Protein AF-A0A7S0R543-F1 (afdb_monomer)

pLDDT: mean 85.19, std 19.92, range [22.59, 98.0]

Mean predicted aligned error: 9.27 Å

InterPro domains:
  IPR002130 Cyclophilin-type peptidyl-prolyl cis-trans isomerase domain [PF00160] (28-130)
  IPR002130 Cyclophilin-type peptidyl-prolyl cis-trans isomerase domain [PR00153] (45-60)
  IPR002130 Cyclophilin-type peptidyl-prolyl cis-trans isomerase domain [PR00153] (81-93)
  IPR002130 Cyclophilin-type peptidyl-prolyl cis-trans isomerase domain [PR00153] (124-130)
  IPR002130 Cyclophilin-type peptidyl-prolyl cis-trans isomerase domain [PS50072] (28-130)
  IPR020892 Cyclophilin-type peptidyl-prolyl cis-trans isomerase, conserved site [PS00170] (76-93)
  IPR024936 Cyclophilin-type peptidyl-prolyl cis-trans isomerase [PIRSF001467] (20-130)
  IPR029000 Cyclophilin-like domain superfamily [G3DSA:2.40.100.10] (13-130)
  IPR029000 Cyclophilin-lik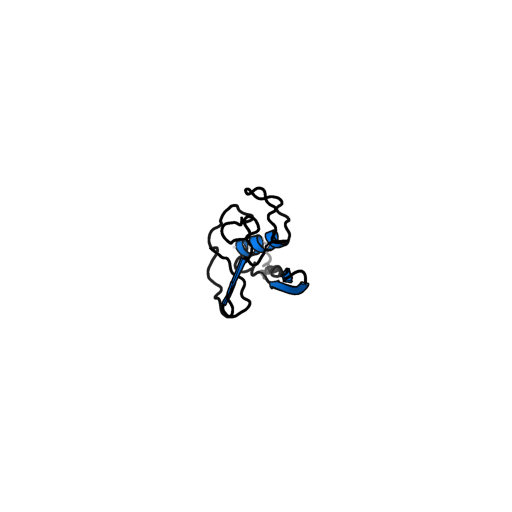e domain superfamily [SSF50891] (17-130)

Sequence (130 aa):
WIWRSGVFPQISKVSPTQTATMPNPVVFFDIEADGAPLGRVTMELFADVVPKTAENFRALCTGEKGVGKAGKPLHYKGSTFHRVIPDFMLQGGDFTNGNGTGGESIYGMKFADENFSLKHTGPGVLSMAN

Solvent-accessible surface area (backbone atoms only — not comparable to full-atom values): 8828 Å² total; per-residue (Å²): 137,91,85,88,88,83,91,73,84,85,75,76,85,86,75,79,84,76,73,76,74,73,75,58,55,73,49,71,46,81,41,67,56,96,95,38,80,76,48,76,50,77,45,78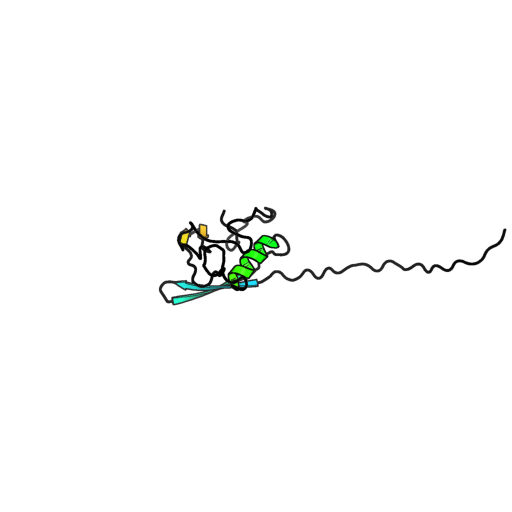,32,59,37,90,81,38,46,70,62,28,50,39,54,52,39,26,67,70,30,79,75,42,64,43,95,89,75,42,61,36,30,45,80,91,40,46,69,61,43,74,45,88,102,73,52,81,42,57,67,11,54,71,63,49,67,72,86,43,44,66,49,87,85,39,77,68,81,78,89,84,81,77,89,74,73,91,84,58,89,90,69,86,78,87,88,131

Structure (mmCIF, N/CA/C/O backbone):
data_AF-A0A7S0R543-F1
#
_entry.id   AF-A0A7S0R543-F1
#
loop_
_atom_site.group_PDB
_atom_site.id
_atom_site.type_symbol
_atom_site.label_atom_id
_atom_site.label_alt_id
_atom_site.label_comp_id
_atom_site.label_asym_id
_atom_site.label_entity_id
_atom_site.label_seq_id
_atom_site.pdbx_PDB_ins_code
_atom_site.Cartn_x
_atom_site.Cartn_y
_atom_site.Cartn_z
_atom_site.occupancy
_atom_site.B_iso_or_equiv
_atom_site.auth_seq_id
_atom_site.auth_comp_id
_atom_site.auth_asym_id
_atom_site.auth_atom_id
_atom_site.pdbx_PDB_model_num
ATOM 1 N N . TRP A 1 1 ? 71.311 -26.699 -10.242 1.00 23.62 1 TRP A N 1
ATOM 2 C CA . TRP A 1 1 ? 71.653 -27.851 -9.391 1.00 23.62 1 TRP A CA 1
ATOM 3 C C . TRP A 1 1 ? 70.914 -27.703 -8.068 1.00 23.62 1 TRP A C 1
ATOM 5 O O . TRP A 1 1 ? 70.915 -26.605 -7.533 1.00 23.62 1 TRP A O 1
ATOM 15 N N . ILE A 1 2 ? 70.325 -28.808 -7.592 1.00 27.06 2 ILE A N 1
ATOM 16 C CA . ILE A 1 2 ? 69.657 -29.045 -6.292 1.00 27.06 2 ILE A CA 1
ATOM 17 C C . ILE A 1 2 ? 68.163 -28.665 -6.190 1.00 27.06 2 ILE A C 1
ATOM 19 O O . ILE A 1 2 ? 67.740 -27.552 -6.482 1.00 27.06 2 ILE A O 1
ATOM 23 N N . TRP A 1 3 ? 67.392 -29.675 -5.767 1.00 22.59 3 TRP A N 1
ATOM 24 C CA . TRP A 1 3 ? 65.954 -29.726 -5.502 1.00 22.59 3 TRP A CA 1
ATOM 25 C C . TRP A 1 3 ? 65.699 -30.099 -4.025 1.00 22.59 3 TRP A C 1
ATOM 27 O O . TRP A 1 3 ? 66.563 -30.697 -3.385 1.00 22.59 3 TRP A O 1
ATOM 37 N N . ARG A 1 4 ? 64.446 -29.849 -3.600 1.00 30.36 4 ARG A N 1
ATOM 38 C CA . ARG A 1 4 ? 63.728 -30.072 -2.319 1.00 30.36 4 ARG A CA 1
ATOM 39 C C . ARG A 1 4 ? 63.835 -28.908 -1.322 1.00 30.36 4 ARG A C 1
ATOM 41 O O . ARG A 1 4 ? 64.925 -28.436 -1.061 1.00 30.36 4 ARG A O 1
ATOM 48 N N . SER A 1 5 ? 62.755 -28.401 -0.726 1.00 35.47 5 SER A N 1
ATOM 49 C CA . SER A 1 5 ? 61.395 -28.925 -0.526 1.00 35.47 5 SER A CA 1
ATOM 50 C C . SER A 1 5 ? 60.383 -27.772 -0.441 1.00 35.47 5 SER A C 1
ATOM 52 O O . SER A 1 5 ? 60.610 -26.777 0.237 1.00 35.47 5 SER A O 1
ATOM 54 N N . GLY A 1 6 ? 59.241 -27.921 -1.109 1.00 36.22 6 GLY A N 1
ATOM 55 C CA . GLY A 1 6 ? 58.126 -26.982 -1.025 1.00 36.22 6 GLY A CA 1
ATOM 56 C C . GLY A 1 6 ? 56.844 -27.706 -1.394 1.00 36.22 6 GLY A C 1
ATOM 57 O O . GLY A 1 6 ? 56.557 -27.922 -2.567 1.00 36.22 6 GLY A O 1
ATOM 58 N N . VAL A 1 7 ? 56.128 -28.157 -0.372 1.00 43.22 7 VAL A N 1
ATOM 59 C CA . VAL A 1 7 ? 54.777 -28.699 -0.481 1.00 43.22 7 VAL A CA 1
ATOM 60 C C . VAL A 1 7 ? 53.830 -27.521 -0.681 1.00 43.22 7 VAL A C 1
ATOM 62 O O . VAL A 1 7 ? 53.738 -26.672 0.196 1.00 43.22 7 VAL A O 1
ATOM 65 N N . PHE A 1 8 ? 53.094 -27.501 -1.788 1.00 40.03 8 PHE A N 1
ATOM 66 C CA . PHE A 1 8 ? 51.794 -26.837 -1.853 1.00 40.03 8 PHE A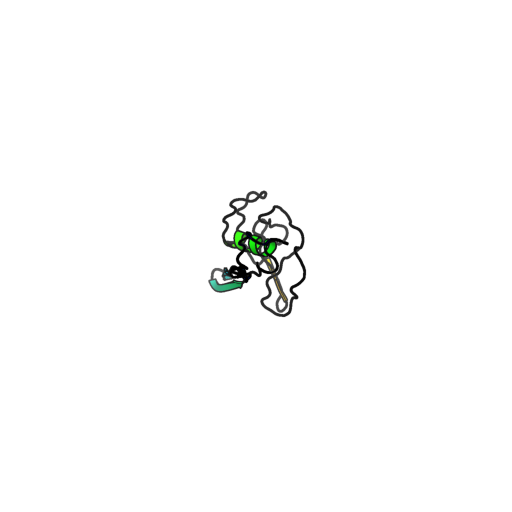 CA 1
ATOM 67 C C . PHE A 1 8 ? 50.838 -27.743 -2.633 1.00 40.03 8 PHE A C 1
ATOM 69 O O . PHE A 1 8 ? 51.063 -27.976 -3.822 1.00 40.03 8 PHE A O 1
ATOM 76 N N . PRO A 1 9 ? 49.795 -28.300 -1.995 1.00 43.53 9 PRO A N 1
ATOM 77 C CA . PRO A 1 9 ? 48.743 -28.984 -2.725 1.00 43.53 9 PRO A CA 1
ATOM 78 C C . PRO A 1 9 ? 47.915 -27.951 -3.499 1.00 43.53 9 PRO A C 1
ATOM 80 O O . PRO A 1 9 ? 47.497 -26.932 -2.947 1.00 43.53 9 PRO A O 1
ATOM 83 N N . GLN A 1 10 ? 47.668 -28.223 -4.783 1.00 42.06 10 GLN A N 1
ATOM 84 C CA . GLN A 1 10 ? 46.631 -27.538 -5.549 1.00 42.06 10 GLN A CA 1
ATOM 85 C C . GLN A 1 10 ? 45.281 -27.783 -4.867 1.00 42.06 10 GLN A C 1
ATOM 87 O O . GLN A 1 10 ? 44.703 -28.861 -4.985 1.00 42.06 10 GLN A O 1
ATOM 92 N N . ILE A 1 11 ? 44.762 -26.773 -4.173 1.00 46.53 11 ILE A N 1
ATOM 93 C CA 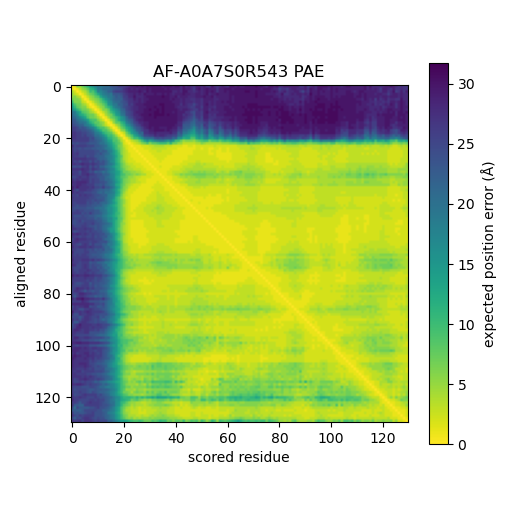. ILE A 1 11 ? 43.344 -26.717 -3.832 1.00 46.53 11 ILE A CA 1
ATOM 94 C C . ILE A 1 11 ? 42.623 -26.292 -5.111 1.00 46.53 11 ILE A C 1
ATOM 96 O O . ILE A 1 11 ? 42.691 -25.138 -5.539 1.00 46.53 11 ILE A O 1
ATOM 100 N N . SER A 1 12 ? 41.957 -27.248 -5.753 1.00 47.88 12 SER A N 1
ATOM 101 C CA . SER A 1 12 ? 40.925 -26.970 -6.744 1.00 47.88 12 SER A CA 1
ATOM 102 C C . SER A 1 12 ? 39.884 -26.048 -6.110 1.00 47.88 12 SER A C 1
ATOM 104 O O . SER A 1 12 ? 39.297 -26.389 -5.083 1.00 47.88 12 SER A O 1
ATOM 106 N N . LYS A 1 13 ? 39.681 -24.871 -6.709 1.00 45.56 13 LYS A N 1
ATOM 107 C CA . LYS A 1 13 ? 38.645 -23.906 -6.330 1.00 45.56 13 LYS A CA 1
ATOM 108 C C . LYS A 1 13 ? 37.295 -24.618 -6.234 1.00 45.56 13 LYS A C 1
ATOM 110 O O . LYS A 1 13 ? 36.743 -25.028 -7.249 1.00 45.56 13 LYS A O 1
ATOM 115 N N . VAL A 1 14 ? 36.765 -24.736 -5.023 1.00 51.31 14 VAL A N 1
ATOM 116 C CA . VAL A 1 14 ? 35.337 -24.964 -4.821 1.00 51.31 14 VAL A CA 1
ATOM 117 C C . VAL A 1 14 ? 34.684 -23.585 -4.790 1.00 51.31 14 VAL A C 1
ATOM 119 O O . VAL A 1 14 ? 34.909 -22.814 -3.863 1.00 51.31 14 VAL A O 1
ATOM 122 N N . SER A 1 15 ? 33.895 -23.264 -5.809 1.00 40.84 15 SER A N 1
ATOM 123 C CA . SER A 1 15 ? 32.828 -22.266 -5.719 1.00 40.84 15 SER A CA 1
ATOM 124 C C . SER A 1 15 ? 31.733 -22.644 -6.718 1.00 40.84 15 SER A C 1
ATOM 126 O O . SER A 1 15 ? 31.986 -22.807 -7.909 1.00 40.84 15 SER A O 1
ATOM 128 N N . PRO A 1 16 ? 30.512 -22.838 -6.210 1.00 45.34 16 PRO A N 1
ATOM 129 C CA . PRO A 1 16 ? 29.604 -21.711 -6.213 1.00 45.34 16 PRO A CA 1
ATOM 130 C C . PRO A 1 16 ? 29.197 -21.389 -4.782 1.00 45.34 16 PRO A C 1
ATOM 132 O O . PRO A 1 16 ? 28.656 -22.229 -4.065 1.00 45.34 16 PRO A O 1
ATOM 135 N N . THR A 1 17 ? 29.424 -20.147 -4.365 1.00 40.25 17 THR A N 1
ATOM 136 C CA . THR A 1 17 ? 28.617 -19.562 -3.300 1.00 40.25 17 THR A CA 1
ATOM 137 C C . THR A 1 17 ? 27.196 -19.553 -3.842 1.00 40.25 17 THR A C 1
ATOM 139 O O . THR A 1 17 ? 26.835 -18.715 -4.663 1.00 40.25 17 THR A O 1
ATOM 142 N N . GLN A 1 18 ? 26.411 -20.553 -3.463 1.00 46.34 18 GLN A N 1
ATOM 143 C CA . GLN A 1 18 ? 24.972 -20.514 -3.612 1.00 46.34 18 GLN A CA 1
ATOM 144 C C . GLN A 1 18 ? 24.527 -19.401 -2.659 1.00 46.34 18 GLN A C 1
ATOM 146 O O . GLN A 1 18 ? 24.349 -19.626 -1.465 1.00 46.34 18 GLN A O 1
ATOM 151 N N . THR A 1 19 ? 24.482 -18.156 -3.141 1.00 47.34 19 THR A N 1
ATOM 152 C CA . THR A 1 19 ? 23.737 -17.105 -2.454 1.00 47.34 19 THR A CA 1
ATOM 153 C C . THR A 1 19 ? 22.319 -17.629 -2.391 1.00 47.34 19 THR A C 1
ATOM 155 O O . THR A 1 19 ? 21.649 -17.689 -3.419 1.00 47.34 19 THR A O 1
ATOM 158 N N . ALA A 1 20 ? 21.900 -18.102 -1.219 1.00 49.78 20 ALA A N 1
ATOM 159 C CA . ALA A 1 20 ? 20.503 -18.364 -0.948 1.00 49.78 20 ALA A CA 1
ATOM 160 C C . ALA A 1 20 ? 19.774 -17.046 -1.217 1.00 49.78 20 ALA A C 1
ATOM 162 O O . ALA A 1 20 ? 19.844 -16.114 -0.418 1.00 49.78 20 ALA A O 1
ATOM 163 N N . THR A 1 21 ? 19.178 -16.921 -2.400 1.00 63.75 21 THR A N 1
ATOM 164 C CA . THR A 1 21 ? 18.270 -15.830 -2.720 1.00 63.75 21 THR A CA 1
ATOM 165 C C . THR A 1 21 ? 17.113 -16.008 -1.758 1.00 63.75 21 THR A C 1
ATOM 167 O O . THR A 1 21 ? 16.322 -16.941 -1.908 1.00 63.75 21 THR A O 1
ATOM 170 N N . MET A 1 22 ? 17.094 -15.203 -0.695 1.00 76.12 22 MET A N 1
ATOM 171 C CA . MET A 1 22 ? 15.973 -15.179 0.233 1.00 76.12 22 MET A CA 1
ATOM 172 C C . MET A 1 22 ? 14.698 -15.010 -0.598 1.00 76.12 22 MET A C 1
ATOM 174 O O . MET A 1 22 ? 14.681 -14.144 -1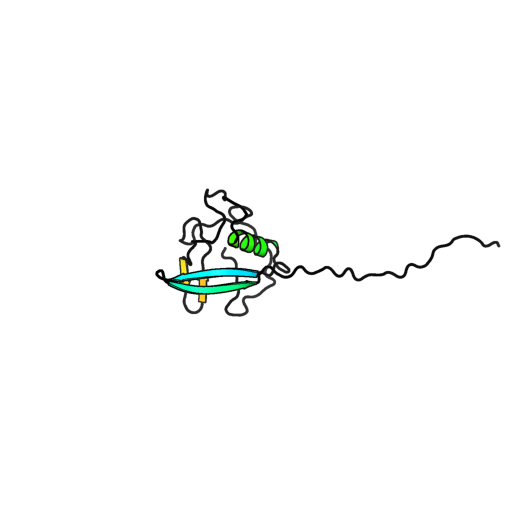.476 1.00 76.12 22 MET A O 1
ATOM 178 N N . PRO A 1 23 ? 13.669 -15.845 -0.385 1.00 91.44 23 PRO A N 1
ATOM 179 C CA . PRO A 1 23 ? 12.434 -15.711 -1.134 1.00 91.44 23 PRO A CA 1
ATOM 180 C C . PRO A 1 23 ? 11.835 -14.329 -0.877 1.00 91.44 23 PRO A C 1
ATOM 182 O O . PRO A 1 23 ? 11.941 -13.787 0.229 1.00 91.44 23 PRO A O 1
ATOM 185 N N . ASN A 1 24 ? 11.205 -13.775 -1.907 1.00 96.69 24 ASN A N 1
ATOM 186 C CA . ASN A 1 24 ? 10.532 -12.493 -1.809 1.00 96.69 24 ASN A CA 1
ATOM 187 C C . ASN A 1 24 ? 9.462 -12.524 -0.704 1.00 96.69 24 ASN A C 1
ATOM 189 O O . ASN A 1 24 ? 8.721 -13.508 -0.584 1.00 96.69 24 ASN A O 1
ATOM 193 N N . PRO A 1 25 ? 9.367 -11.471 0.127 1.00 97.19 25 PRO A N 1
ATOM 194 C CA . PRO A 1 25 ? 8.339 -11.391 1.149 1.00 97.19 25 PRO A CA 1
ATOM 195 C C . PRO A 1 25 ? 6.944 -11.406 0.530 1.00 97.19 25 PRO A C 1
ATOM 197 O O . PRO A 1 25 ? 6.679 -10.718 -0.454 1.00 97.19 25 PRO A O 1
ATOM 200 N N . VAL A 1 26 ? 6.032 -12.137 1.165 1.00 97.62 26 VAL A N 1
ATOM 201 C CA . VAL A 1 26 ? 4.614 -12.146 0.806 1.00 97.62 26 VAL A CA 1
ATOM 202 C C . VAL A 1 26 ? 3.823 -11.511 1.940 1.00 97.62 26 VAL A C 1
ATOM 204 O O . V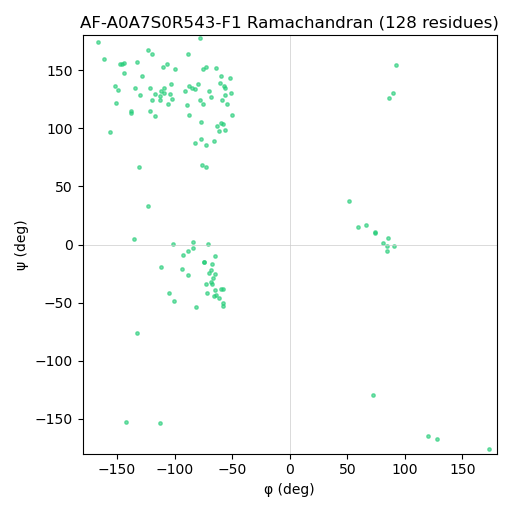AL A 1 26 ? 3.959 -11.896 3.102 1.00 97.62 26 VAL A O 1
ATOM 207 N N . VAL A 1 27 ? 2.996 -10.530 1.598 1.00 98.00 27 VAL A N 1
ATOM 208 C CA . VAL A 1 27 ? 2.112 -9.815 2.524 1.00 98.00 27 VAL A CA 1
ATOM 209 C C . VAL A 1 27 ? 0.669 -9.923 2.058 1.00 98.00 27 VAL A C 1
ATOM 211 O O . VAL A 1 27 ? 0.396 -10.355 0.938 1.00 98.00 27 VAL A O 1
ATOM 214 N N . PHE A 1 28 ? -0.274 -9.548 2.915 1.00 98.00 28 PHE A N 1
ATOM 215 C CA . PHE A 1 28 ? -1.685 -9.598 2.571 1.00 98.00 28 PHE A CA 1
ATOM 216 C C . PHE A 1 28 ? -2.464 -8.435 3.172 1.00 98.00 28 PHE A C 1
ATOM 218 O O . PHE A 1 28 ? -2.086 -7.897 4.212 1.00 98.00 28 PHE A O 1
ATOM 225 N N . PHE A 1 29 ? -3.588 -8.116 2.539 1.00 97.88 29 PHE A N 1
ATOM 226 C CA . PHE A 1 29 ? -4.637 -7.277 3.097 1.00 97.88 29 PHE A CA 1
ATOM 227 C C . PHE A 1 29 ? -5.949 -8.049 3.130 1.00 97.88 29 PHE A C 1
ATOM 229 O O . PHE A 1 29 ? -6.328 -8.677 2.143 1.00 97.88 29 PHE A O 1
ATOM 236 N N . ASP A 1 30 ? -6.646 -7.965 4.257 1.00 97.62 30 ASP A N 1
ATOM 237 C CA . ASP A 1 30 ? -8.055 -8.331 4.343 1.00 97.62 30 ASP A CA 1
ATOM 238 C C . ASP A 1 30 ? -8.877 -7.078 4.026 1.00 97.62 30 ASP A C 1
ATOM 240 O O . ASP A 1 30 ? -8.704 -6.042 4.671 1.00 97.62 30 ASP A O 1
ATOM 244 N N . ILE A 1 31 ? -9.703 -7.153 2.983 1.00 96.94 31 ILE A N 1
ATOM 245 C CA . ILE A 1 31 ? -10.443 -6.015 2.436 1.00 96.94 31 ILE A CA 1
ATOM 246 C C . ILE A 1 31 ? -11.897 -6.077 2.885 1.00 96.94 31 ILE A C 1
ATOM 248 O O . ILE A 1 31 ? -12.530 -7.134 2.848 1.00 96.94 31 ILE A O 1
ATOM 252 N N . GLU A 1 32 ? -12.431 -4.919 3.252 1.00 96.44 32 GLU A N 1
ATOM 253 C CA . GLU A 1 32 ? -13.823 -4.707 3.631 1.00 96.44 32 GLU A CA 1
ATOM 254 C C . GLU A 1 32 ? -14.396 -3.535 2.822 1.00 96.44 32 GLU A C 1
ATOM 256 O O . GLU A 1 32 ? -13.685 -2.567 2.541 1.00 96.44 32 GLU A O 1
ATOM 261 N N . ALA A 1 33 ? -15.673 -3.617 2.456 1.00 94.75 33 ALA A N 1
ATOM 262 C CA . ALA A 1 33 ? -16.451 -2.504 1.924 1.00 94.75 33 ALA A CA 1
ATOM 263 C C . ALA A 1 33 ? -17.819 -2.480 2.610 1.00 94.75 33 ALA A C 1
ATOM 265 O O . ALA A 1 33 ? -18.445 -3.524 2.772 1.00 94.75 33 ALA A O 1
ATOM 266 N N . ASP A 1 34 ? -18.264 -1.297 3.034 1.00 94.00 34 ASP A N 1
ATOM 267 C CA . ASP A 1 34 ? -19.562 -1.089 3.693 1.00 94.00 34 ASP A CA 1
ATOM 268 C C . ASP A 1 34 ? -19.832 -2.024 4.891 1.00 94.00 34 ASP A C 1
ATOM 270 O O . ASP A 1 34 ? -20.955 -2.484 5.097 1.00 94.00 34 ASP A O 1
ATOM 2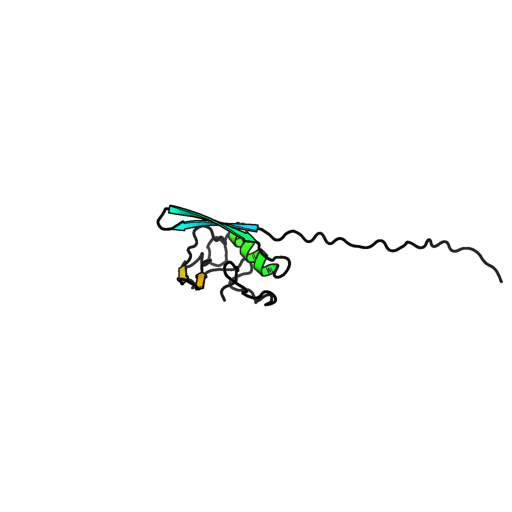74 N N . GLY A 1 35 ? -18.809 -2.332 5.699 1.00 92.50 35 GLY A N 1
ATOM 275 C CA . GLY A 1 35 ? -18.958 -3.244 6.840 1.00 92.50 35 GLY A CA 1
ATOM 276 C C . GLY A 1 35 ? -18.825 -4.730 6.489 1.00 92.50 35 GLY A C 1
ATOM 277 O O . GLY A 1 35 ? -18.882 -5.575 7.383 1.00 92.50 35 GLY A O 1
ATOM 278 N N . ALA A 1 36 ? -18.697 -5.074 5.202 1.00 96.56 36 ALA A N 1
ATOM 279 C CA . ALA A 1 36 ? -18.722 -6.447 4.713 1.00 96.56 36 ALA A CA 1
ATOM 280 C C . ALA A 1 36 ? -17.355 -6.899 4.162 1.00 96.56 36 ALA A C 1
ATOM 282 O O . ALA A 1 36 ? -16.749 -6.195 3.347 1.00 96.56 36 ALA A O 1
ATOM 283 N N . PRO A 1 37 ? -16.858 -8.088 4.554 1.00 97.19 37 PRO A N 1
ATOM 284 C CA . PRO A 1 37 ? -15.588 -8.603 4.058 1.00 97.19 37 PRO A CA 1
ATOM 285 C C . PRO A 1 37 ? -15.684 -8.954 2.566 1.00 97.19 37 PRO A C 1
ATOM 287 O O . PRO A 1 37 ? -16.541 -9.735 2.156 1.00 97.19 37 PRO A O 1
ATOM 290 N N . LEU A 1 38 ? -14.767 -8.413 1.762 1.00 96.75 38 LEU A N 1
ATOM 291 C CA . LEU A 1 38 ? -14.634 -8.703 0.329 1.00 96.75 38 LEU A CA 1
ATOM 292 C C . LEU A 1 38 ? -13.632 -9.825 0.040 1.00 96.75 38 LEU A C 1
ATOM 294 O O . LEU A 1 38 ? -13.683 -10.446 -1.020 1.00 96.75 38 LEU A O 1
ATOM 298 N N . GLY A 1 39 ? -12.724 -10.094 0.978 1.00 96.88 39 GLY A N 1
ATOM 299 C CA . GLY A 1 39 ? -11.747 -11.174 0.883 1.00 96.88 39 GLY A CA 1
ATOM 300 C C . GLY A 1 39 ? -10.316 -10.710 1.117 1.00 96.88 39 GLY A C 1
ATOM 301 O O . GLY A 1 39 ? -10.070 -9.607 1.604 1.00 96.88 39 GLY A O 1
ATOM 302 N N . ARG A 1 40 ? -9.366 -11.585 0.781 1.00 97.19 40 ARG A N 1
ATOM 303 C CA . ARG A 1 40 ? -7.935 -11.372 1.001 1.00 97.19 40 ARG A CA 1
ATOM 304 C C . ARG A 1 40 ? -7.203 -11.132 -0.311 1.00 97.19 40 ARG A C 1
ATOM 306 O O . ARG A 1 40 ? -7.301 -11.939 -1.232 1.00 97.19 40 ARG A O 1
ATOM 313 N N . VAL A 1 41 ? -6.406 -10.072 -0.346 1.00 96.00 41 VAL A N 1
ATOM 314 C CA . VAL A 1 41 ? -5.433 -9.806 -1.407 1.00 96.00 41 VAL A CA 1
ATOM 315 C C . VAL A 1 41 ? -4.055 -10.180 -0.887 1.00 96.00 41 VAL A C 1
ATOM 317 O O . VAL A 1 41 ? -3.640 -9.678 0.153 1.00 96.00 41 VAL A O 1
ATOM 320 N N . THR A 1 42 ? -3.345 -11.043 -1.607 1.00 97.00 42 THR A N 1
ATOM 321 C CA . THR A 1 42 ? -1.968 -11.443 -1.291 1.00 97.00 42 THR A CA 1
ATOM 322 C C . THR A 1 42 ? -1.026 -10.837 -2.324 1.00 97.00 42 THR A C 1
ATOM 324 O O . THR A 1 42 ? -1.317 -10.882 -3.517 1.00 97.00 42 THR A O 1
ATOM 327 N N . MET A 1 43 ? 0.089 -10.266 -1.876 1.00 97.19 43 MET A N 1
ATOM 328 C CA . MET A 1 43 ? 1.055 -9.559 -2.717 1.00 97.19 43 MET A CA 1
ATOM 329 C C . MET A 1 43 ? 2.463 -10.070 -2.426 1.00 97.19 43 MET A C 1
ATOM 331 O O . MET A 1 43 ? 2.892 -10.092 -1.272 1.00 97.19 43 MET A O 1
ATOM 335 N N . GLU A 1 44 ? 3.183 -10.453 -3.474 1.00 96.69 44 GLU A N 1
ATOM 336 C CA . GLU A 1 44 ? 4.625 -10.690 -3.421 1.00 96.69 44 GLU A CA 1
ATOM 337 C C . GLU A 1 44 ? 5.363 -9.360 -3.615 1.00 96.69 44 GLU A C 1
ATOM 339 O O . GLU A 1 44 ? 5.013 -8.563 -4.486 1.00 96.69 44 GLU A O 1
ATOM 344 N N . LEU A 1 45 ? 6.376 -9.110 -2.788 1.00 95.88 45 LEU A N 1
ATOM 345 C CA . LEU A 1 45 ? 7.192 -7.904 -2.840 1.00 95.88 45 LEU A CA 1
ATOM 346 C C . LEU A 1 45 ? 8.556 -8.246 -3.433 1.00 95.88 45 LEU A C 1
ATOM 348 O O . LEU A 1 45 ? 9.280 -9.054 -2.858 1.00 95.88 45 LEU A O 1
ATOM 352 N N . PHE A 1 46 ? 8.926 -7.600 -4.538 1.00 94.81 46 PHE A N 1
ATOM 353 C CA . PHE A 1 46 ? 10.192 -7.829 -5.244 1.00 94.81 46 PHE A CA 1
ATOM 354 C C . PHE A 1 46 ? 11.404 -7.266 -4.482 1.00 94.81 46 PHE A C 1
ATOM 356 O O . PHE A 1 46 ? 12.030 -6.293 -4.903 1.00 94.81 46 PHE A O 1
ATOM 363 N N . ALA A 1 47 ? 11.718 -7.841 -3.320 1.00 94.50 47 ALA A N 1
ATOM 364 C CA . ALA A 1 47 ? 12.838 -7.443 -2.468 1.00 94.50 47 ALA A CA 1
ATOM 365 C C . ALA A 1 47 ? 14.202 -7.767 -3.094 1.00 94.50 47 ALA A C 1
ATOM 367 O O . ALA A 1 47 ? 15.204 -7.144 -2.750 1.00 94.50 47 ALA A O 1
ATOM 368 N N . ASP A 1 48 ? 14.237 -8.710 -4.028 1.00 93.31 48 ASP A N 1
ATOM 369 C CA . ASP A 1 48 ? 15.384 -9.009 -4.876 1.00 93.31 48 ASP A CA 1
ATOM 370 C C . ASP A 1 48 ? 15.730 -7.872 -5.858 1.00 93.31 48 ASP A C 1
ATOM 372 O O . ASP A 1 48 ? 16.901 -7.699 -6.198 1.00 93.31 48 ASP A O 1
ATOM 376 N N . VAL A 1 49 ? 14.742 -7.069 -6.277 1.00 93.50 49 VAL A N 1
ATOM 377 C CA . VAL A 1 49 ? 14.922 -5.958 -7.234 1.00 93.50 49 VAL A CA 1
ATOM 378 C C . VAL A 1 49 ? 14.888 -4.579 -6.564 1.00 93.50 49 VAL A C 1
ATOM 380 O O . VAL A 1 49 ? 15.670 -3.695 -6.921 1.00 93.50 49 VAL A O 1
ATOM 383 N N . VAL A 1 50 ? 13.976 -4.372 -5.613 1.00 94.44 50 VAL A N 1
ATOM 384 C CA . VAL A 1 50 ? 13.740 -3.103 -4.898 1.00 94.44 50 VAL A CA 1
ATOM 385 C C . VAL A 1 50 ? 13.679 -3.336 -3.378 1.00 94.44 50 VAL A C 1
ATOM 387 O O . VAL A 1 50 ? 12.616 -3.200 -2.761 1.00 94.44 50 VAL A O 1
ATOM 390 N N . PRO A 1 51 ? 14.801 -3.727 -2.738 1.00 95.56 51 PRO A N 1
ATOM 391 C CA . PRO A 1 51 ? 14.823 -4.134 -1.333 1.00 95.56 51 PRO A CA 1
ATOM 392 C C . PRO A 1 51 ? 14.317 -3.059 -0.368 1.00 95.56 51 PRO A C 1
ATOM 394 O O . PRO A 1 51 ? 13.629 -3.395 0.595 1.00 95.56 51 PRO A O 1
ATOM 397 N N . LYS A 1 52 ? 14.615 -1.772 -0.596 1.00 96.00 52 LYS A N 1
ATOM 398 C CA . LYS A 1 52 ? 14.146 -0.699 0.300 1.00 96.00 52 LYS A CA 1
ATOM 399 C C . LYS A 1 52 ? 12.651 -0.457 0.150 1.00 96.00 52 LYS A C 1
ATOM 401 O O . LYS A 1 52 ? 11.945 -0.285 1.142 1.00 96.00 52 LYS A O 1
ATOM 406 N N . THR A 1 53 ? 12.159 -0.461 -1.082 1.00 96.12 53 THR A N 1
ATOM 407 C CA . THR A 1 53 ? 10.735 -0.258 -1.369 1.00 96.12 53 THR A CA 1
ATOM 408 C C . THR A 1 53 ? 9.903 -1.419 -0.824 1.00 96.12 53 THR A C 1
ATOM 410 O O . THR A 1 53 ? 8.894 -1.197 -0.151 1.00 96.12 53 THR A O 1
ATOM 413 N N . ALA A 1 54 ? 10.367 -2.652 -1.044 1.00 96.75 54 ALA A N 1
ATOM 414 C CA . ALA A 1 54 ? 9.746 -3.861 -0.519 1.00 96.75 54 ALA A CA 1
ATOM 415 C C . ALA A 1 54 ? 9.741 -3.876 1.017 1.00 96.75 54 ALA A C 1
ATOM 417 O O . ALA A 1 54 ? 8.700 -4.130 1.620 1.00 96.75 54 ALA A O 1
ATOM 418 N N . GLU A 1 55 ? 10.862 -3.544 1.663 1.00 97.56 55 GLU A N 1
ATOM 419 C CA . GLU A 1 55 ? 10.951 -3.499 3.127 1.00 97.56 55 GLU A CA 1
ATOM 420 C C . GLU A 1 55 ? 10.048 -2.418 3.731 1.00 97.56 55 GLU A C 1
ATOM 422 O O . GLU A 1 55 ? 9.391 -2.667 4.743 1.00 97.56 55 GLU A O 1
ATOM 427 N N . ASN A 1 56 ? 9.948 -1.246 3.095 1.00 97.56 56 ASN A N 1
ATOM 428 C CA . ASN A 1 56 ? 9.007 -0.210 3.514 1.00 97.56 56 ASN A CA 1
ATOM 429 C C . ASN A 1 56 ? 7.565 -0.726 3.510 1.00 97.56 56 ASN A C 1
ATOM 431 O O . ASN A 1 56 ? 6.874 -0.633 4.525 1.00 97.56 56 ASN A O 1
ATOM 435 N N . PHE A 1 57 ? 7.118 -1.303 2.393 1.00 97.62 57 PHE A N 1
ATOM 436 C CA . PHE A 1 57 ? 5.751 -1.805 2.282 1.00 97.62 57 PHE A CA 1
ATOM 437 C C . PHE A 1 57 ? 5.492 -2.961 3.255 1.00 97.62 57 PHE A C 1
ATOM 439 O O . PHE A 1 57 ? 4.475 -2.975 3.949 1.00 97.62 57 PHE A O 1
ATOM 446 N N . ARG A 1 58 ? 6.438 -3.900 3.370 1.00 98.00 58 ARG A N 1
ATOM 447 C CA . ARG A 1 58 ? 6.353 -5.046 4.283 1.00 98.00 58 ARG A CA 1
ATOM 448 C C . ARG A 1 58 ? 6.191 -4.604 5.734 1.00 98.00 58 ARG A C 1
ATOM 450 O O . ARG A 1 58 ? 5.289 -5.079 6.419 1.00 98.00 58 ARG A O 1
ATOM 457 N N . ALA A 1 59 ? 7.039 -3.694 6.201 1.00 97.81 59 ALA A N 1
ATOM 458 C CA . ALA A 1 59 ? 7.003 -3.213 7.576 1.00 97.81 59 ALA A CA 1
ATOM 459 C C . ALA A 1 59 ? 5.734 -2.394 7.879 1.00 97.81 59 ALA A C 1
ATOM 461 O O . ALA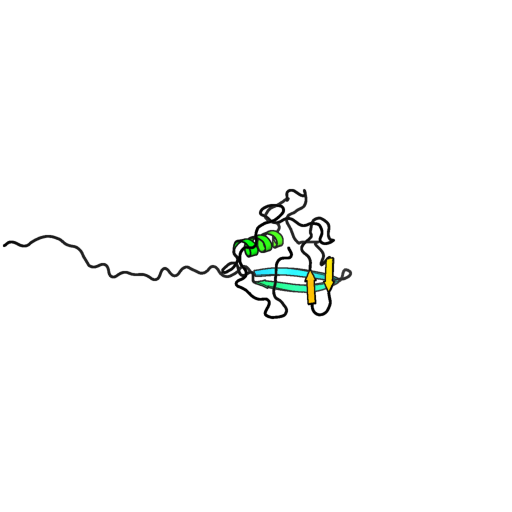 A 1 59 ? 5.197 -2.485 8.982 1.00 97.81 59 ALA A O 1
ATOM 462 N N . LEU A 1 60 ? 5.211 -1.647 6.900 1.00 97.56 60 LEU A N 1
ATOM 463 C CA . LEU A 1 60 ? 3.915 -0.971 7.019 1.00 97.56 60 LEU A CA 1
ATOM 464 C C . LEU A 1 60 ? 2.735 -1.957 7.022 1.00 97.56 60 LEU A C 1
ATOM 466 O O . LEU A 1 60 ? 1.694 -1.650 7.597 1.00 97.56 60 LEU A O 1
ATOM 470 N N . CYS A 1 61 ? 2.875 -3.155 6.447 1.00 97.69 61 CYS A N 1
ATOM 471 C CA . CYS A 1 61 ? 1.870 -4.215 6.584 1.00 97.69 61 CYS A CA 1
ATOM 472 C C . CYS A 1 61 ? 1.864 -4.842 7.987 1.00 97.69 61 CYS A C 1
ATOM 474 O O . CYS A 1 61 ? 0.804 -5.239 8.458 1.00 97.69 61 CYS A O 1
ATOM 476 N N . THR A 1 62 ? 3.020 -4.952 8.654 1.00 97.50 62 THR A N 1
ATOM 477 C CA . THR A 1 62 ? 3.119 -5.569 9.992 1.00 97.50 62 THR A CA 1
ATOM 478 C C . THR A 1 62 ? 2.903 -4.577 11.133 1.00 97.50 62 THR A C 1
ATOM 480 O O . THR A 1 62 ? 2.513 -4.978 12.230 1.00 97.50 62 THR A O 1
ATOM 483 N N . GLY A 1 63 ? 3.184 -3.290 10.912 1.00 97.19 63 GLY A N 1
ATOM 484 C CA . GLY A 1 63 ? 3.147 -2.273 11.962 1.00 97.19 63 GLY A CA 1
ATOM 485 C C . GLY A 1 63 ? 4.322 -2.345 12.944 1.00 97.19 63 GLY A C 1
ATOM 486 O O . GLY A 1 63 ? 4.307 -1.681 13.979 1.00 97.19 63 GLY A O 1
ATOM 487 N N . GLU A 1 64 ? 5.356 -3.138 12.649 1.00 97.75 64 GLU A N 1
ATOM 488 C CA . GLU A 1 64 ? 6.446 -3.441 13.589 1.00 97.75 64 GLU A CA 1
ATOM 489 C C . GLU A 1 64 ? 7.343 -2.241 13.933 1.00 97.75 64 GLU A C 1
ATOM 491 O O . GLU A 1 64 ? 8.087 -2.282 14.910 1.00 97.75 64 GLU A O 1
ATOM 496 N N . LYS A 1 65 ? 7.289 -1.165 13.137 1.00 96.62 65 LYS A N 1
ATOM 497 C CA . LYS A 1 65 ? 8.098 0.048 13.341 1.00 96.62 65 LYS A CA 1
ATOM 498 C C . LYS A 1 65 ? 7.477 1.026 14.344 1.00 96.62 65 LYS A C 1
ATOM 500 O O . LYS A 1 65 ? 8.055 2.079 14.597 1.00 96.62 65 LYS A O 1
ATOM 505 N N . GLY A 1 66 ? 6.336 0.680 14.942 1.00 95.69 66 GLY A N 1
ATOM 506 C CA . GLY A 1 66 ? 5.713 1.475 15.995 1.00 95.69 66 GLY A CA 1
ATOM 507 C C . GLY A 1 66 ? 5.087 2.762 15.462 1.00 95.69 66 GLY A C 1
ATOM 508 O O . GLY A 1 66 ? 4.290 2.726 14.528 1.00 95.69 66 GLY A O 1
ATOM 509 N N . VAL A 1 67 ? 5.404 3.894 16.088 1.00 96.44 67 VAL A N 1
ATOM 510 C CA . VAL A 1 67 ? 4.782 5.198 15.810 1.00 96.44 67 VAL A CA 1
ATOM 511 C C . VAL A 1 67 ? 5.730 6.072 14.988 1.00 96.44 67 VAL A C 1
ATOM 513 O O . VAL A 1 67 ? 6.896 6.229 15.344 1.00 96.44 67 VAL A O 1
ATOM 516 N N . GLY A 1 68 ? 5.220 6.637 13.892 1.00 93.62 68 GLY A N 1
ATOM 517 C CA . GLY A 1 68 ? 5.958 7.539 13.006 1.00 93.62 68 GLY A CA 1
ATOM 518 C C . GLY A 1 68 ? 6.073 8.960 13.559 1.00 93.62 68 GLY A C 1
ATOM 519 O O . GLY A 1 68 ? 5.499 9.300 14.598 1.00 93.62 68 GLY A O 1
ATOM 520 N N . LYS A 1 69 ? 6.774 9.836 12.835 1.00 92.81 69 LYS A N 1
ATOM 521 C CA . LYS A 1 69 ? 6.932 11.251 13.214 1.00 92.81 69 LYS A CA 1
ATOM 522 C C . LYS A 1 69 ? 5.610 12.013 13.186 1.00 92.81 69 LYS A C 1
ATOM 524 O O . LYS A 1 69 ? 5.451 12.973 13.933 1.00 92.81 69 LYS A O 1
ATOM 529 N N . ALA A 1 70 ? 4.651 11.560 12.379 1.00 90.00 70 ALA A N 1
ATOM 530 C CA . ALA A 1 70 ? 3.286 12.083 12.368 1.00 90.00 70 ALA A CA 1
ATOM 531 C C . ALA A 1 70 ? 2.457 11.710 13.621 1.00 90.00 70 ALA A C 1
ATOM 533 O O . ALA A 1 70 ? 1.277 12.049 13.696 1.00 90.00 70 ALA A O 1
ATOM 534 N N . GLY A 1 71 ? 3.029 10.979 14.588 1.00 93.25 71 GLY A N 1
ATOM 535 C CA . GLY A 1 71 ? 2.340 10.568 15.816 1.00 93.25 71 GLY A CA 1
ATOM 536 C C . GLY A 1 71 ? 1.309 9.454 15.613 1.00 93.25 71 GLY A C 1
ATOM 537 O O . GLY A 1 71 ? 0.552 9.143 16.531 1.00 93.25 71 GLY A O 1
ATOM 538 N N . LYS A 1 72 ? 1.273 8.839 14.425 1.00 94.19 72 LYS A N 1
ATOM 539 C CA . LYS A 1 72 ? 0.395 7.709 14.099 1.00 94.19 72 LYS A CA 1
ATOM 540 C C . LYS A 1 72 ? 1.191 6.413 13.932 1.00 94.19 72 LYS A C 1
ATOM 542 O O . LYS A 1 72 ? 2.367 6.480 13.568 1.00 94.19 72 LYS A O 1
ATOM 547 N N . PRO A 1 73 ? 0.581 5.239 14.174 1.00 96.88 73 PRO A N 1
ATOM 548 C CA . PRO A 1 73 ? 1.218 3.961 13.883 1.00 96.88 73 PRO A CA 1
ATOM 549 C C . PRO A 1 73 ? 1.644 3.871 12.414 1.00 96.88 73 PRO A C 1
ATOM 551 O O . PRO A 1 73 ? 0.864 4.201 11.523 1.00 96.88 73 PRO A O 1
ATOM 554 N N . LEU A 1 74 ? 2.861 3.391 12.165 1.00 97.19 74 LEU A N 1
ATOM 555 C CA . LEU A 1 74 ? 3.371 3.065 10.833 1.00 97.19 74 LEU A CA 1
ATOM 556 C C . LEU A 1 74 ? 2.757 1.739 10.369 1.00 97.19 74 LEU A C 1
ATOM 558 O O . LEU A 1 74 ? 3.436 0.716 10.332 1.00 97.19 74 LEU A O 1
ATOM 562 N N . HIS A 1 75 ? 1.450 1.742 10.101 1.00 98.00 75 HIS A N 1
ATOM 563 C CA . HIS A 1 75 ? 0.677 0.532 9.843 1.00 98.00 75 HIS A CA 1
ATOM 564 C C . HIS A 1 75 ? -0.493 0.800 8.885 1.00 98.00 75 HIS A C 1
ATOM 566 O O . HIS A 1 75 ? -1.272 1.727 9.091 1.00 98.00 75 HIS A O 1
ATOM 572 N N . TYR A 1 76 ? -0.662 -0.051 7.871 1.00 97.75 76 TYR A N 1
ATOM 573 C CA . TYR A 1 76 ? -1.776 0.029 6.921 1.00 97.75 76 TYR A CA 1
ATOM 574 C C . TYR A 1 76 ? -3.124 -0.445 7.475 1.00 97.75 76 TYR A C 1
ATOM 576 O O . TYR A 1 76 ? -4.159 -0.162 6.867 1.00 97.75 76 TYR A O 1
ATOM 584 N N . LYS A 1 77 ? -3.159 -1.153 8.611 1.00 96.44 77 LYS A N 1
ATOM 585 C CA . LYS A 1 77 ? -4.417 -1.627 9.200 1.00 96.44 77 LYS A CA 1
ATOM 586 C C . LYS A 1 77 ? -5.349 -0.452 9.511 1.00 96.44 77 LYS A C 1
ATOM 588 O O . LYS A 1 77 ? -4.988 0.450 10.260 1.00 96.44 77 LYS A O 1
ATOM 593 N N . GLY A 1 78 ? -6.563 -0.505 8.964 1.00 93.94 78 GLY A N 1
ATOM 594 C CA . GLY A 1 78 ? -7.567 0.554 9.106 1.00 93.94 78 GLY A CA 1
ATOM 595 C C . GLY A 1 78 ? -7.377 1.741 8.157 1.00 93.94 78 GLY A C 1
ATOM 596 O O . GLY A 1 78 ? -8.161 2.683 8.217 1.00 93.94 78 GLY A O 1
ATOM 597 N N . SER A 1 79 ? -6.369 1.712 7.278 1.00 94.81 79 SER A N 1
ATOM 598 C CA . SER A 1 79 ? -6.275 2.667 6.171 1.00 94.81 79 SER A CA 1
ATOM 599 C C . SER A 1 79 ? -7.281 2.323 5.069 1.00 94.81 79 SER A C 1
ATOM 601 O O . SER A 1 79 ? -7.648 1.163 4.886 1.00 94.81 79 SER A O 1
ATOM 603 N N . THR A 1 80 ? -7.734 3.340 4.340 1.00 94.62 80 THR A N 1
ATOM 604 C CA . THR A 1 80 ? -8.724 3.205 3.267 1.00 94.62 80 THR A CA 1
ATOM 605 C C . THR A 1 80 ? -8.084 3.349 1.885 1.00 94.62 80 THR A C 1
ATOM 607 O O . THR A 1 80 ? -7.055 4.015 1.708 1.00 94.62 80 THR A O 1
ATOM 610 N N . PHE A 1 81 ? -8.726 2.764 0.871 1.00 95.19 81 PHE A N 1
ATOM 611 C CA . PHE A 1 81 ? -8.475 3.125 -0.524 1.00 95.19 81 PHE A CA 1
ATOM 612 C C . PHE A 1 81 ? -9.188 4.445 -0.821 1.00 95.19 81 PHE A C 1
ATOM 614 O O . PHE A 1 81 ? -10.363 4.470 -1.177 1.00 95.19 81 PHE A O 1
ATOM 621 N N . HIS A 1 82 ? -8.488 5.558 -0.618 1.00 93.94 82 HIS A N 1
ATOM 622 C CA . HIS A 1 82 ? -9.060 6.901 -0.732 1.00 93.94 82 HIS A CA 1
ATOM 623 C C . HIS A 1 82 ? -9.290 7.343 -2.183 1.00 93.94 82 HIS A C 1
ATOM 625 O O . HIS A 1 82 ? -10.002 8.317 -2.423 1.00 93.94 82 HIS A O 1
ATOM 631 N N . ARG A 1 83 ? -8.696 6.650 -3.162 1.00 93.62 83 ARG A N 1
ATOM 632 C CA . ARG A 1 83 ? -8.903 6.937 -4.581 1.00 93.62 83 ARG A CA 1
ATOM 633 C C . ARG A 1 83 ? -9.068 5.643 -5.370 1.00 93.62 83 ARG A C 1
ATOM 635 O O . ARG A 1 83 ? -8.139 4.852 -5.492 1.00 93.62 83 ARG A O 1
ATOM 642 N N . VAL A 1 84 ? -10.263 5.462 -5.923 1.00 93.81 84 VAL A N 1
ATOM 643 C CA . VAL A 1 84 ? -10.671 4.296 -6.713 1.00 93.81 84 VAL A CA 1
ATOM 644 C C . VAL A 1 84 ? -11.084 4.785 -8.094 1.00 93.81 84 VAL A C 1
ATOM 646 O O . VAL A 1 84 ? -12.049 5.537 -8.215 1.00 93.81 84 VAL A O 1
ATOM 649 N N . ILE A 1 85 ? -10.336 4.399 -9.128 1.00 92.56 85 ILE A N 1
ATOM 650 C CA . ILE A 1 85 ? -10.653 4.733 -10.520 1.00 92.56 85 ILE A CA 1
ATOM 651 C C . ILE A 1 85 ? -10.920 3.420 -11.263 1.00 92.56 85 ILE A C 1
ATOM 653 O O . ILE A 1 85 ? -9.972 2.651 -11.463 1.00 92.56 85 ILE A O 1
ATOM 657 N N . PRO A 1 86 ? -12.182 3.151 -11.660 1.00 91.88 86 PRO A N 1
ATOM 658 C CA . PRO A 1 86 ? -12.528 1.981 -12.461 1.00 91.88 86 PRO A CA 1
ATOM 659 C C . PRO A 1 86 ? -11.647 1.872 -13.707 1.00 91.88 86 PRO A C 1
ATOM 661 O O . PRO A 1 86 ? -11.271 2.886 -14.292 1.00 91.88 86 PRO A O 1
ATOM 664 N N . ASP A 1 87 ? -11.290 0.641 -14.073 1.00 90.44 87 ASP A N 1
ATOM 665 C CA . ASP A 1 87 ? -10.442 0.318 -15.231 1.00 90.44 87 ASP A CA 1
ATOM 666 C C . ASP A 1 87 ? -9.035 0.938 -15.211 1.00 90.44 87 ASP A C 1
ATOM 668 O O . ASP A 1 87 ? -8.331 0.935 -16.222 1.00 90.44 87 ASP A O 1
ATOM 672 N N . PHE A 1 88 ? -8.596 1.439 -14.051 1.00 90.75 88 PHE A N 1
ATOM 673 C CA . PHE A 1 88 ? -7.264 2.004 -13.896 1.00 90.75 88 PHE A CA 1
ATOM 674 C C . PHE A 1 88 ? -6.543 1.497 -12.649 1.00 90.75 88 PHE A C 1
ATOM 676 O O . PHE A 1 88 ? -5.628 0.683 -12.771 1.00 90.75 88 PHE A O 1
ATOM 683 N N . MET A 1 89 ? -6.904 1.981 -11.454 1.00 91.44 89 MET A N 1
ATOM 684 C CA . MET A 1 89 ? -6.144 1.679 -10.237 1.00 91.44 89 MET A CA 1
ATOM 685 C C . MET A 1 89 ? -6.925 1.929 -8.938 1.00 91.44 89 MET A C 1
ATOM 687 O O . MET A 1 89 ? -7.889 2.700 -8.890 1.00 91.44 89 MET A O 1
ATOM 691 N N . LEU A 1 90 ? -6.444 1.285 -7.872 1.00 93.88 90 LEU A N 1
ATOM 692 C CA . LEU A 1 90 ? -6.823 1.522 -6.481 1.00 93.88 90 LEU A CA 1
ATOM 693 C C . LEU A 1 90 ? -5.620 2.120 -5.747 1.00 93.88 90 LEU A C 1
ATOM 695 O O . LEU A 1 90 ? -4.552 1.511 -5.718 1.00 93.88 90 LEU A O 1
ATOM 699 N N . GLN A 1 91 ? -5.796 3.284 -5.129 1.00 95.50 91 GLN A N 1
ATOM 700 C CA . GLN A 1 91 ? -4.761 3.956 -4.349 1.00 95.50 91 GLN A CA 1
ATOM 701 C C . GLN A 1 91 ? -5.195 4.071 -2.886 1.00 95.50 91 GLN A C 1
ATOM 703 O O . GLN A 1 91 ? -6.297 4.520 -2.565 1.00 95.50 91 GLN A O 1
ATOM 708 N N . GLY A 1 92 ? -4.296 3.646 -2.000 1.00 95.31 92 GLY A N 1
ATOM 709 C CA . GLY A 1 92 ? -4.466 3.655 -0.551 1.00 95.31 92 GLY A CA 1
ATOM 710 C C . GLY A 1 92 ? -3.159 4.014 0.148 1.00 95.31 92 GLY A C 1
ATOM 711 O O . GLY A 1 92 ? -2.316 4.709 -0.416 1.00 95.31 92 GLY A O 1
ATOM 712 N N . GLY A 1 93 ? -2.990 3.545 1.382 1.00 93.44 93 GLY A N 1
ATOM 713 C CA . GLY A 1 93 ? -1.736 3.691 2.128 1.00 93.44 93 GLY A CA 1
ATOM 714 C C . GLY A 1 93 ? -1.557 5.020 2.870 1.00 93.44 93 GLY A C 1
ATOM 715 O O . GLY A 1 93 ? -0.577 5.176 3.594 1.00 93.44 93 GLY A O 1
ATOM 716 N N . ASP A 1 94 ? -2.513 5.946 2.767 1.00 94.50 94 ASP A N 1
ATOM 717 C CA . ASP A 1 94 ? -2.561 7.136 3.621 1.00 94.50 94 ASP A CA 1
ATOM 718 C C . ASP A 1 94 ? -3.213 6.793 4.970 1.00 94.50 94 ASP A C 1
ATOM 720 O O . ASP A 1 94 ? -4.419 6.938 5.166 1.00 94.50 94 ASP A O 1
ATOM 724 N N . PHE A 1 95 ? -2.398 6.325 5.913 1.00 93.06 95 PHE A N 1
ATOM 725 C CA . PHE A 1 95 ? -2.824 6.010 7.279 1.00 93.06 95 PHE A CA 1
ATOM 726 C C . PHE A 1 95 ? -2.850 7.238 8.211 1.00 93.06 95 PHE A C 1
ATOM 728 O O . PHE A 1 95 ? -3.251 7.122 9.373 1.00 93.06 95 PHE A O 1
ATOM 735 N N . THR A 1 96 ? -2.443 8.428 7.744 1.00 92.38 96 THR A N 1
ATOM 736 C CA . THR A 1 96 ? -2.442 9.644 8.573 1.00 92.38 96 THR A CA 1
ATOM 737 C C . THR A 1 96 ? -3.642 10.540 8.304 1.00 92.38 96 THR A C 1
ATOM 739 O O . THR A 1 96 ? -4.315 10.928 9.254 1.00 92.38 96 THR A O 1
ATOM 742 N N . ASN A 1 97 ? -3.961 10.842 7.051 1.00 92.12 97 ASN A N 1
ATOM 743 C CA . ASN A 1 97 ? -5.055 11.752 6.705 1.00 92.12 97 ASN A CA 1
ATOM 744 C C . ASN A 1 97 ? -6.222 11.030 6.022 1.00 92.12 97 ASN A C 1
ATOM 746 O O . ASN A 1 97 ? -7.333 11.556 6.018 1.00 92.12 97 ASN A O 1
ATOM 750 N N . GLY A 1 98 ? -5.991 9.832 5.476 1.00 91.94 98 GLY A N 1
ATOM 751 C CA . GLY A 1 98 ? -7.017 9.029 4.806 1.00 91.94 98 GLY A CA 1
ATOM 752 C C . GLY A 1 98 ? -7.553 9.642 3.510 1.00 91.94 98 GLY A C 1
ATOM 753 O O . GLY A 1 98 ? -8.621 9.245 3.056 1.00 91.94 98 GLY A O 1
ATOM 754 N N . ASN A 1 99 ? -6.858 10.622 2.925 1.00 91.94 99 ASN A N 1
ATOM 755 C CA . ASN A 1 99 ? -7.331 11.384 1.762 1.00 91.94 99 ASN A CA 1
ATOM 756 C C . ASN A 1 99 ? -6.266 11.576 0.665 1.00 91.94 99 ASN A C 1
ATOM 758 O O . ASN A 1 99 ? -6.515 12.274 -0.315 1.00 91.94 99 ASN A O 1
ATOM 762 N N . GLY A 1 100 ? -5.088 10.972 0.828 1.00 90.69 100 GLY A N 1
ATOM 763 C CA . GLY A 1 100 ? -3.976 11.022 -0.121 1.00 90.69 100 GLY A CA 1
ATOM 764 C C . GLY A 1 100 ? -2.988 12.166 0.111 1.00 90.69 100 GLY A C 1
ATOM 765 O O . GLY A 1 100 ? -2.007 12.266 -0.617 1.00 90.69 100 GLY A O 1
ATOM 766 N N . THR A 1 101 ? -3.209 13.024 1.114 1.00 91.25 101 THR A N 1
ATOM 767 C CA . THR A 1 101 ? -2.272 14.114 1.470 1.00 91.25 101 THR A CA 1
ATOM 768 C C . THR A 1 101 ? -1.270 13.720 2.556 1.00 91.25 101 THR A C 1
ATOM 770 O O . THR A 1 101 ? -0.367 14.495 2.871 1.00 91.25 101 THR A O 1
ATOM 773 N N . GLY A 1 102 ? -1.470 12.550 3.165 1.00 92.31 102 GLY A N 1
ATOM 774 C CA . GLY A 1 102 ? -0.679 12.041 4.274 1.00 92.31 102 GLY A CA 1
ATOM 775 C C . GLY A 1 102 ? 0.165 10.814 3.932 1.00 92.31 102 GLY A C 1
ATOM 776 O O . GLY A 1 102 ? 0.545 10.583 2.786 1.00 92.31 102 GLY A O 1
ATOM 777 N N . GLY A 1 103 ? 0.446 10.022 4.963 1.00 92.00 103 GLY A N 1
ATOM 778 C CA . GLY A 1 103 ? 1.342 8.875 4.914 1.00 92.00 103 GLY A CA 1
ATOM 779 C C . GLY A 1 103 ? 2.778 9.233 5.295 1.00 92.00 103 GLY A C 1
ATOM 780 O O . GLY A 1 103 ? 3.235 10.370 5.183 1.00 92.00 103 GLY A O 1
ATOM 781 N N . GLU A 1 104 ? 3.495 8.229 5.782 1.00 94.31 104 GLU A N 1
ATOM 782 C CA . GLU A 1 104 ? 4.913 8.309 6.114 1.00 94.31 104 GLU A CA 1
ATOM 783 C C . GLU A 1 104 ? 5.564 6.964 5.760 1.00 94.31 104 GLU A C 1
ATOM 785 O O . GLU A 1 104 ? 4.927 5.913 5.837 1.00 94.31 104 GLU A O 1
ATOM 790 N N . SER A 1 105 ? 6.831 6.980 5.350 1.00 96.00 105 SER A N 1
ATOM 791 C CA . SER A 1 105 ? 7.608 5.754 5.157 1.00 96.00 105 SER A CA 1
ATOM 792 C C . SER A 1 105 ? 8.311 5.348 6.451 1.00 96.00 105 SER A C 1
ATOM 794 O O . SER A 1 105 ? 8.550 6.170 7.336 1.00 96.00 105 SER A O 1
ATOM 796 N N . ILE A 1 106 ? 8.777 4.105 6.537 1.00 96.50 106 ILE A N 1
ATOM 797 C CA . ILE A 1 106 ? 9.598 3.666 7.679 1.00 96.50 106 ILE A CA 1
ATOM 798 C C . ILE A 1 106 ? 10.960 4.382 7.763 1.00 96.50 106 ILE A C 1
ATOM 800 O O . ILE A 1 106 ? 11.677 4.244 8.753 1.00 96.50 106 ILE A O 1
ATOM 804 N N . TYR A 1 107 ? 11.325 5.134 6.722 1.00 95.25 107 TYR A N 1
ATOM 805 C CA . TYR A 1 107 ? 12.562 5.904 6.616 1.00 95.25 107 TYR A CA 1
ATOM 806 C C . TYR A 1 107 ? 12.352 7.410 6.880 1.00 95.25 107 TYR A C 1
ATOM 808 O O . TYR A 1 107 ? 13.310 8.183 6.835 1.00 95.25 107 TYR A O 1
ATOM 816 N N . GLY A 1 108 ? 11.118 7.843 7.167 1.00 91.69 108 GLY A N 1
ATOM 817 C CA . GLY A 1 108 ? 10.717 9.244 7.338 1.00 91.69 108 GLY A CA 1
ATOM 818 C C . GLY A 1 108 ? 9.636 9.674 6.340 1.00 91.69 108 GLY A C 1
ATOM 819 O O . GLY A 1 108 ? 9.007 8.838 5.697 1.00 91.69 108 GLY A O 1
ATOM 820 N N . MET A 1 109 ? 9.412 10.985 6.176 1.00 88.06 109 MET A N 1
ATOM 821 C CA . MET A 1 109 ? 8.284 11.494 5.369 1.00 88.06 109 MET A CA 1
ATOM 822 C C . MET A 1 109 ? 8.312 11.047 3.904 1.00 88.06 109 MET A C 1
ATOM 824 O O . MET A 1 109 ? 7.264 10.763 3.338 1.00 88.06 109 MET A O 1
ATOM 828 N N . LYS A 1 110 ? 9.496 10.980 3.291 1.00 88.69 110 LYS A N 1
ATOM 829 C CA . LYS A 1 110 ? 9.697 10.530 1.908 1.00 88.69 110 LYS A CA 1
ATOM 830 C C . LYS A 1 110 ? 11.025 9.784 1.798 1.00 88.69 110 LYS A C 1
ATOM 832 O O . LYS A 1 110 ? 11.939 10.043 2.581 1.00 88.69 110 LYS A O 1
ATOM 837 N N . PHE A 1 111 ? 11.140 8.907 0.807 1.00 92.00 111 PHE A N 1
ATOM 838 C CA . PHE A 1 111 ? 12.399 8.288 0.392 1.00 92.00 111 PHE A CA 1
ATOM 839 C C . PHE A 1 111 ? 12.524 8.358 -1.135 1.00 92.00 111 PHE A C 1
ATOM 841 O O . PHE A 1 111 ? 11.527 8.552 -1.825 1.00 92.00 111 PHE A O 1
ATOM 848 N N . ALA A 1 112 ? 13.753 8.292 -1.646 1.00 90.88 112 ALA A N 1
ATOM 849 C CA . ALA A 1 112 ? 14.027 8.428 -3.075 1.00 90.88 112 ALA A CA 1
ATOM 850 C C . ALA A 1 112 ? 13.591 7.186 -3.867 1.00 90.88 112 ALA A C 1
ATOM 852 O O . ALA A 1 112 ? 13.625 6.075 -3.331 1.00 90.88 112 ALA A O 1
ATOM 853 N N . ASP A 1 113 ? 13.271 7.382 -5.148 1.00 91.38 113 ASP A N 1
ATOM 854 C CA . ASP A 1 113 ? 13.023 6.288 -6.087 1.00 91.38 113 ASP A CA 1
ATOM 855 C C . ASP A 1 113 ? 14.237 5.350 -6.143 1.00 91.38 113 ASP A C 1
ATOM 857 O O . ASP A 1 113 ? 15.378 5.787 -6.316 1.00 91.38 113 ASP A O 1
ATOM 861 N N . GLU A 1 114 ? 13.999 4.051 -5.968 1.00 90.88 114 GLU A N 1
ATOM 862 C CA . GLU A 1 114 ? 15.072 3.060 -5.870 1.00 90.88 114 GLU A CA 1
ATOM 863 C C . GLU A 1 114 ? 15.600 2.653 -7.251 1.00 90.88 114 GLU A C 1
ATOM 865 O O . GLU A 1 114 ? 16.801 2.737 -7.500 1.00 90.88 114 GLU A O 1
ATOM 870 N N . ASN A 1 115 ? 14.708 2.226 -8.153 1.00 89.31 115 ASN A N 1
ATOM 871 C CA . ASN A 1 115 ? 14.967 2.036 -9.581 1.00 89.31 115 ASN A CA 1
ATOM 872 C C . ASN A 1 115 ? 13.647 1.868 -10.366 1.00 89.31 115 ASN A C 1
ATOM 874 O O . ASN A 1 115 ? 12.576 1.759 -9.776 1.00 89.31 115 ASN A O 1
ATOM 878 N N . PHE A 1 116 ? 13.742 1.809 -11.700 1.00 91.94 116 PHE A N 1
ATOM 879 C CA . PHE A 1 116 ? 12.607 1.638 -12.622 1.00 91.94 116 PHE A CA 1
ATOM 880 C C . PHE A 1 116 ? 12.770 0.407 -13.532 1.00 91.94 116 PHE A C 1
ATOM 882 O O . PHE A 1 116 ? 12.380 0.422 -14.700 1.00 91.94 116 PHE A O 1
ATOM 889 N N . SER A 1 117 ? 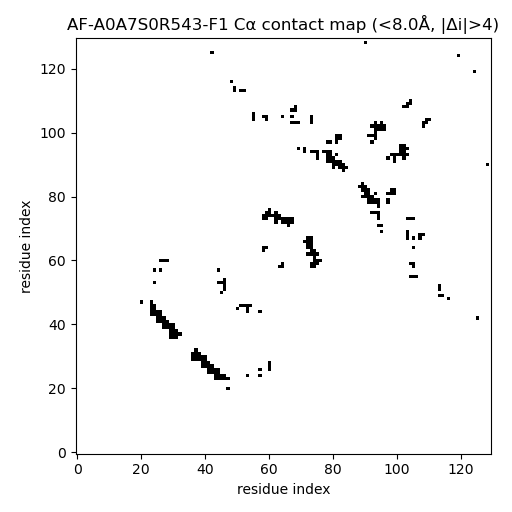13.409 -0.653 -13.026 1.00 86.44 117 SER A N 1
ATOM 890 C CA . SER A 1 117 ? 13.713 -1.854 -13.823 1.00 86.44 117 SER A CA 1
ATOM 891 C C . SER A 1 117 ? 12.451 -2.636 -14.200 1.00 86.44 117 SER A C 1
ATOM 893 O O . SER A 1 117 ? 12.380 -3.241 -15.270 1.00 86.44 117 SER A O 1
ATOM 895 N N . LEU A 1 118 ? 11.446 -2.612 -13.320 1.00 87.19 118 LEU A N 1
ATOM 896 C CA . LEU A 1 118 ? 10.161 -3.271 -13.515 1.00 87.19 118 LEU A CA 1
ATOM 897 C C . LEU A 1 118 ? 9.177 -2.312 -14.185 1.00 87.19 118 LEU A C 1
ATOM 899 O O . LEU A 1 118 ? 9.024 -1.166 -13.768 1.00 87.19 118 LEU A O 1
ATOM 903 N N . LYS A 1 119 ? 8.500 -2.796 -15.227 1.00 87.00 119 LYS A N 1
ATOM 904 C CA . LYS A 1 119 ? 7.480 -2.039 -15.959 1.00 87.00 119 LYS A CA 1
ATOM 905 C C . LYS A 1 119 ? 6.086 -2.441 -15.493 1.00 87.00 119 LYS A C 1
ATOM 907 O O . LYS A 1 119 ? 5.858 -3.598 -15.149 1.00 87.00 119 LYS A O 1
ATOM 912 N N . HIS A 1 120 ? 5.134 -1.518 -15.578 1.00 87.38 120 HIS A N 1
ATOM 913 C CA . HIS A 1 120 ? 3.710 -1.805 -15.394 1.00 87.38 120 HIS A CA 1
ATOM 914 C C . HIS A 1 120 ? 3.177 -2.566 -16.613 1.00 87.38 120 HIS A C 1
ATOM 916 O O . HIS A 1 120 ? 2.702 -1.974 -17.578 1.00 87.38 120 HIS A O 1
ATOM 922 N N . THR A 1 121 ? 3.335 -3.888 -16.604 1.00 84.31 121 THR A N 1
ATOM 923 C CA . THR A 1 121 ? 3.007 -4.763 -17.742 1.00 84.31 121 THR A CA 1
ATOM 924 C C . THR A 1 121 ? 1.561 -5.262 -17.748 1.00 84.31 121 THR A C 1
ATOM 926 O O . THR A 1 121 ? 1.156 -5.896 -18.719 1.00 84.31 121 THR A O 1
ATOM 929 N N . GLY A 1 122 ? 0.770 -4.980 -16.708 1.00 85.56 122 GLY A N 1
ATOM 930 C CA . GLY A 1 122 ? -0.620 -5.423 -16.626 1.00 85.56 122 GLY A CA 1
ATOM 931 C C . GLY A 1 122 ? -1.301 -5.131 -15.283 1.00 85.56 122 GLY A C 1
ATOM 932 O O . GLY A 1 122 ? -0.708 -4.483 -14.415 1.00 85.56 122 GLY A O 1
ATOM 933 N N . PRO A 1 123 ? -2.554 -5.594 -15.111 1.00 87.12 123 PRO A N 1
ATOM 934 C CA . PRO A 1 123 ? -3.288 -5.471 -13.854 1.00 87.12 123 PRO A CA 1
ATOM 935 C C . PRO A 1 123 ? -2.616 -6.267 -12.726 1.00 87.12 123 PRO A C 1
ATOM 937 O O . PRO A 1 123 ? -1.967 -7.283 -12.967 1.00 87.12 123 PRO A O 1
ATOM 940 N N . GLY A 1 124 ? -2.801 -5.814 -11.483 1.00 88.38 124 GLY A N 1
ATOM 941 C CA . GLY A 1 124 ? -2.268 -6.486 -10.289 1.00 88.38 124 GLY A CA 1
ATOM 942 C C . GLY A 1 124 ? -0.826 -6.119 -9.924 1.00 88.38 124 GLY A C 1
ATOM 943 O O . GLY A 1 124 ? -0.276 -6.689 -8.985 1.00 88.38 124 GLY A O 1
ATOM 944 N N . VAL A 1 125 ? -0.212 -5.160 -10.622 1.00 91.44 125 VAL A N 1
ATOM 945 C CA . VAL A 1 125 ? 1.119 -4.646 -10.271 1.00 91.44 125 VAL A CA 1
ATOM 946 C C . VAL A 1 125 ? 1.015 -3.667 -9.101 1.00 91.44 125 VAL A C 1
ATOM 948 O O . VAL A 1 125 ? 0.306 -2.663 -9.181 1.00 91.44 125 VAL A O 1
ATOM 951 N N . LEU A 1 126 ? 1.761 -3.935 -8.029 1.00 91.81 126 LEU A N 1
ATOM 952 C CA . LEU A 1 126 ? 1.913 -3.020 -6.900 1.00 91.81 126 LEU A CA 1
ATOM 953 C C . LEU A 1 126 ? 2.977 -1.959 -7.218 1.00 91.81 126 LEU A C 1
ATOM 955 O O . LEU A 1 126 ? 4.061 -2.281 -7.703 1.00 91.81 126 LEU A O 1
ATOM 959 N N . SER A 1 127 ? 2.680 -0.688 -6.943 1.00 92.56 127 SER A N 1
ATOM 960 C CA . SER A 1 127 ? 3.584 0.430 -7.230 1.00 92.56 127 SER A CA 1
ATOM 961 C C . SER A 1 127 ? 3.446 1.549 -6.196 1.00 92.56 127 SER A C 1
ATOM 963 O O . SER A 1 127 ? 2.403 1.681 -5.555 1.00 92.56 127 SER A O 1
ATOM 965 N N . MET A 1 128 ? 4.503 2.348 -6.029 1.00 91.19 128 MET A N 1
ATOM 966 C CA . MET A 1 128 ? 4.513 3.501 -5.126 1.00 91.19 128 MET A CA 1
ATOM 967 C C . MET A 1 128 ? 3.820 4.705 -5.769 1.00 91.19 128 MET A C 1
ATOM 969 O O . MET A 1 128 ? 4.050 5.010 -6.937 1.00 91.19 128 MET A O 1
ATOM 973 N N . ALA A 1 129 ? 3.019 5.422 -4.982 1.00 87.25 129 ALA A N 1
ATOM 974 C CA . ALA A 1 129 ? 2.557 6.762 -5.329 1.00 87.25 129 ALA A CA 1
ATOM 975 C C . ALA A 1 129 ? 3.582 7.804 -4.843 1.00 87.25 129 ALA A C 1
ATOM 977 O O . ALA A 1 129 ? 4.069 7.692 -3.716 1.00 87.25 129 ALA A O 1
ATOM 978 N N . ASN A 1 130 ? 3.897 8.797 -5.677 1.00 81.56 130 ASN A N 1
ATOM 979 C CA . ASN A 1 130 ? 4.852 9.885 -5.416 1.00 81.56 130 ASN A CA 1
ATOM 980 C C . ASN A 1 130 ? 4.269 11.217 -5.899 1.00 81.56 130 ASN A C 1
ATOM 982 O O . ASN A 1 130 ? 3.663 11.204 -6.996 1.00 81.56 130 ASN A O 1
#

Nearest PDB structures (foldseek):
  4hy7-assembly1_A  TM=1.002E+00  e=7.417E-12  Triticum aestivum
  4jjm-assembly2_B  TM=9.980E-01  e=1.259E-11  Citrus sinensis
  2hqj-assembly1_A  TM=9.855E-01  e=7.417E-12  Leishmania major
  5yb9-assembly1_A  TM=9.984E-01  e=7.505E-11  Trichomonas vaginalis
  6lxo-assembly1_A  TM=9.043E-01  e=2.024E-10  Trichomonas vaginalis

Organism: NCBI:txid1034604

Foldseek 3Di:
DDDDDDDDDPDDDDDDPPPPPPAFDKAKDFDDDPNHTPGMDIDGAPCVQQVQVSVQVVCQCVLVLQAAPLRHGSHCVPWDQQDDDPPPDTDIQAPRPSNPPHHATSVGNDDDDRDDPDDCPDPPDDDDDD

Radius of gyration: 23.36 Å; Cα contacts (8 Å, |Δi|>4): 165; chains: 1; bounding box: 91×44×34 Å

Secondary structure (DSSP, 8-state):
---------------------PPPPEEEEEEEETTEEEEEEEEE--TTT-HHHHHHHHHHHHTTT-B-TTSSBS--TT----EEETTTEEE---TTTSSSS---BTTBS--------S---STT------